Protein AF-A0AAV7AQH7-F1 (afdb_monomer)

Mean predicted aligned error: 13.72 Å

Foldseek 3Di:
DVVLVCCLVVPVQVLLLPACQDDPDPVDPSSRDPNRHDPPDPVVVVVVVSVVVVVVVVVVVCVVVVVVPPPPPPPPPVLDDDDPDDDPVPPDVVVVQVVCCVVPVPDDDDDDDDDDPCVVVVVVVVVVVVVVVVVVVVVVVCVVPNDDFDQPDPVVVPDVDPPPPGDGPD

Solvent-accessible surface area (backbone atoms only — not comparable to full-atom values): 10789 Å² total; per-residue (Å²): 110,70,67,60,52,51,51,40,60,72,48,51,33,54,54,11,55,70,27,74,71,52,74,93,56,88,84,50,69,56,37,62,32,73,78,7,41,57,92,88,43,73,64,57,57,51,52,55,52,50,52,53,50,51,50,53,51,49,52,50,52,48,52,52,50,57,66,63,51,69,78,71,78,68,80,60,80,71,91,67,83,90,84,76,90,73,63,85,87,66,77,57,53,65,60,56,50,48,52,46,39,72,76,34,76,89,54,84,80,87,80,75,82,87,89,73,94,49,66,68,58,54,51,52,51,50,52,50,53,52,52,50,52,52,50,52,52,52,52,57,47,27,75,75,76,41,95,72,85,77,78,86,53,76,61,61,79,78,44,92,64,83,84,71,78,73,76,80,82,126

Sequence (170 aa):
MLLVCVLSVSIILPVNFSGDLLGDSPAQFGRTTIVNVPTQDRFLWLHSVFALLYFLLTVLCMRHHTASLHYREDDKVVRTLMVTHIPREISDPSLITKHFHEAYPSCTVTDVQFSYDVRRLMKLDTERRQAMKGRLYFAGRSQKEGRIMIKTHPCARICPCDCCGFQKVR

Nearest PDB structures (foldseek):
  8xw4-assembly1_A  TM=7.170E-01  e=1.845E-09  Homo sapiens
  8wua-assembly1_A  TM=7.204E-01  e=1.414E-09  Homo sapiens
  8ehw-assembly1_A  TM=7.520E-01  e=6.983E-09  Homo sapiens

Organism: Engystomops pustulosus (NCBI:txid76066)

Radius of gyration: 33.78 Å; Cα contacts (8 Å, |Δi|>4): 75; chains: 1; bounding box: 63×64×84 Å

InterPro domains:
  IPR027815 CSC1/OSCA1-like, cytosolic domain [PF14703] (79-169)
  IPR032880 CSC1/OSCA1-like, N-terminal transmembrane domain [PF13967] (2-61)
  IPR045122 Calcium permeable stress-gated cation channel 1-like [PTHR13018] (2-146)

Secondary structure (DSSP, 8-state):
-HHHHHHIIIIIHHHHHT--SS-S-TT-GGGGSGGGS-TTSTHHHHHHHHHHHHHHHHHHHHHHHHHHS-----S------------TT---HHHHHHHHHHH-TT------------HHHHHHHHHHHHHHHHHHHHHHHHHHHSS-----SGGGGT---TTS------

pLDDT: mean 83.74, std 13.37, range [34.81, 97.75]

Structure (mmCIF, N/CA/C/O backbone):
data_AF-A0AAV7AQH7-F1
#
_entry.id   AF-A0AAV7AQH7-F1
#
loop_
_atom_site.group_PDB
_atom_site.id
_atom_site.type_symbol
_atom_site.label_atom_id
_atom_site.label_alt_id
_atom_site.label_comp_id
_atom_site.label_asym_id
_atom_site.label_entity_id
_atom_site.label_seq_id
_atom_site.pdbx_PDB_ins_code
_atom_site.Cartn_x
_atom_site.Cartn_y
_atom_site.Cartn_z
_atom_site.occupancy
_atom_site.B_iso_or_equiv
_atom_site.auth_seq_id
_atom_site.auth_comp_id
_atom_site.auth_asym_id
_atom_site.auth_atom_id
_atom_site.pdbx_PDB_model_num
ATOM 1 N N . MET A 1 1 ? 16.154 -4.336 -8.772 1.00 76.12 1 MET A N 1
ATOM 2 C CA . MET A 1 1 ? 16.225 -2.859 -8.861 1.00 76.12 1 MET A CA 1
ATOM 3 C C . MET A 1 1 ? 17.658 -2.350 -8.925 1.00 76.12 1 MET A C 1
ATOM 5 O O . MET A 1 1 ? 18.007 -1.779 -9.944 1.00 76.12 1 MET A O 1
ATOM 9 N N . LEU A 1 2 ? 18.517 -2.624 -7.937 1.00 87.50 2 LEU A N 1
ATOM 10 C CA . LEU A 1 2 ? 19.901 -2.115 -7.921 1.00 87.50 2 LEU A CA 1
ATOM 11 C C . LEU A 1 2 ? 20.726 -2.489 -9.174 1.00 87.50 2 LEU A C 1
ATOM 13 O O . LEU A 1 2 ? 21.387 -1.632 -9.744 1.00 87.50 2 LEU A O 1
ATOM 17 N N . LEU A 1 3 ? 20.593 -3.726 -9.669 1.00 86.62 3 LEU A N 1
ATOM 18 C CA . LEU A 1 3 ? 21.216 -4.186 -10.922 1.00 86.62 3 LEU A CA 1
ATOM 19 C C . LEU A 1 3 ? 20.828 -3.350 -12.157 1.00 86.62 3 LEU A C 1
ATOM 21 O O . LEU A 1 3 ? 21.693 -3.006 -12.952 1.00 86.62 3 LEU A O 1
ATOM 25 N N . VAL A 1 4 ? 19.547 -2.988 -12.305 1.00 90.06 4 VAL A N 1
ATOM 26 C CA . VAL A 1 4 ? 19.066 -2.171 -13.438 1.00 90.06 4 VAL A CA 1
ATOM 27 C C . VAL A 1 4 ? 19.644 -0.761 -13.360 1.00 90.06 4 VAL A C 1
ATOM 29 O O . VAL A 1 4 ? 20.064 -0.212 -14.376 1.00 90.06 4 VAL A O 1
ATOM 32 N N . CYS A 1 5 ? 19.714 -0.187 -12.155 1.00 91.31 5 CYS A N 1
ATOM 33 C CA . CYS A 1 5 ? 20.281 1.144 -11.946 1.00 91.31 5 CYS A CA 1
ATOM 34 C C . CYS A 1 5 ? 21.774 1.179 -12.286 1.00 91.31 5 CYS A C 1
ATOM 36 O O . CYS A 1 5 ? 22.206 2.071 -13.010 1.00 91.31 5 CYS A O 1
ATOM 38 N N . VAL A 1 6 ? 22.544 0.191 -11.817 1.00 93.81 6 VAL A N 1
ATOM 39 C CA . VAL A 1 6 ? 23.981 0.095 -12.109 1.00 93.81 6 VAL A CA 1
ATOM 40 C C . VAL A 1 6 ? 24.216 -0.051 -13.612 1.00 93.81 6 VAL A C 1
ATOM 42 O O . VAL A 1 6 ? 24.960 0.736 -14.183 1.00 93.81 6 VAL A O 1
ATOM 45 N N . LEU A 1 7 ? 23.523 -0.974 -14.287 1.00 91.56 7 LEU A N 1
ATOM 46 C CA . LEU A 1 7 ? 23.659 -1.154 -15.738 1.00 91.56 7 LEU A CA 1
ATOM 47 C C . LEU A 1 7 ? 23.259 0.102 -16.531 1.00 91.56 7 LEU A C 1
ATOM 49 O O . LEU A 1 7 ? 23.915 0.458 -17.510 1.00 91.56 7 LEU A O 1
ATOM 53 N N . SER A 1 8 ? 22.224 0.815 -16.086 1.00 92.31 8 SER A N 1
ATOM 54 C CA . SER A 1 8 ? 21.773 2.042 -16.749 1.00 92.31 8 SER A CA 1
ATOM 55 C C . SER A 1 8 ? 22.772 3.190 -16.585 1.00 92.31 8 SER A C 1
ATOM 57 O O . SER A 1 8 ? 23.063 3.887 -17.551 1.00 92.31 8 SER A O 1
ATOM 59 N N . VAL A 1 9 ? 23.343 3.371 -15.393 1.00 93.69 9 VAL A N 1
ATOM 60 C CA . VAL A 1 9 ? 24.327 4.437 -15.140 1.00 93.69 9 VAL A CA 1
ATOM 61 C C . VAL A 1 9 ? 25.693 4.103 -15.743 1.00 93.69 9 VAL A C 1
ATOM 63 O O . VAL A 1 9 ? 26.364 4.996 -16.246 1.00 93.69 9 VAL A O 1
ATOM 66 N N . SER A 1 10 ? 26.113 2.838 -15.723 1.00 92.81 10 SER A N 1
ATOM 67 C CA . SER A 1 10 ? 27.444 2.437 -16.192 1.00 92.81 10 SER A CA 1
ATOM 68 C C . SER A 1 10 ? 27.539 2.221 -17.701 1.00 92.81 10 SER A C 1
ATOM 70 O O . SER A 1 10 ? 28.639 2.306 -18.235 1.00 92.81 10 SER A O 1
ATOM 72 N N . ILE A 1 11 ? 26.431 1.914 -18.389 1.00 91.38 11 ILE A N 1
ATOM 73 C CA . ILE A 1 11 ? 26.451 1.558 -19.820 1.00 91.38 11 ILE A CA 1
ATOM 74 C C . ILE A 1 11 ? 25.554 2.491 -20.632 1.00 91.38 11 ILE A C 1
ATOM 76 O O . ILE A 1 11 ? 26.032 3.155 -21.547 1.00 91.38 11 ILE A O 1
ATOM 80 N N . ILE A 1 12 ? 24.267 2.583 -20.287 1.00 92.19 12 ILE A N 1
ATOM 81 C CA . ILE A 1 12 ? 23.290 3.356 -21.071 1.00 92.19 12 ILE A CA 1
ATOM 82 C C . ILE A 1 12 ? 23.598 4.855 -21.031 1.00 92.19 12 ILE A C 1
ATOM 84 O O . ILE A 1 12 ? 23.540 5.523 -22.059 1.00 92.19 12 ILE A O 1
ATOM 88 N N . LEU A 1 13 ? 23.959 5.386 -19.864 1.00 91.88 13 LEU A N 1
ATOM 89 C CA . LEU A 1 13 ? 24.236 6.809 -19.703 1.00 91.88 13 LEU A CA 1
ATOM 90 C C . LEU A 1 13 ? 25.491 7.269 -20.481 1.00 91.88 13 LEU A C 1
ATOM 92 O O . LEU A 1 13 ? 25.368 8.246 -21.219 1.00 91.88 13 LEU A O 1
ATOM 96 N N . PRO A 1 14 ? 26.658 6.592 -20.412 1.00 90.75 14 PRO A N 1
ATOM 97 C CA . PRO A 1 14 ? 27.803 6.920 -21.265 1.00 90.75 14 PRO A CA 1
ATOM 98 C C . PRO A 1 14 ? 27.500 6.819 -22.761 1.00 90.75 14 PRO A C 1
ATOM 100 O O . PRO A 1 14 ? 27.935 7.674 -23.525 1.00 90.75 14 PRO A O 1
ATOM 103 N N . VAL A 1 15 ? 26.725 5.812 -23.178 1.00 90.56 15 VAL A N 1
ATOM 104 C CA . VAL A 1 15 ? 26.317 5.648 -24.583 1.00 90.56 15 VAL A CA 1
ATOM 105 C C . VAL A 1 15 ? 25.435 6.809 -25.040 1.00 90.56 15 VAL A C 1
ATOM 107 O O . VAL A 1 15 ? 25.666 7.356 -26.113 1.00 90.56 15 VAL A O 1
ATOM 110 N N . ASN A 1 16 ? 24.495 7.254 -24.204 1.00 90.56 16 ASN A N 1
ATOM 111 C CA . ASN A 1 16 ? 23.679 8.431 -24.503 1.00 90.56 16 ASN A CA 1
ATOM 112 C C . ASN A 1 16 ? 24.539 9.698 -24.625 1.00 90.56 16 ASN A C 1
ATOM 114 O O . ASN A 1 16 ? 24.349 10.477 -25.554 1.00 90.56 16 ASN A O 1
ATOM 118 N N . PHE A 1 17 ? 25.529 9.885 -23.745 1.00 88.56 17 PHE A N 1
ATOM 119 C CA . PHE A 1 17 ? 26.450 11.026 -23.822 1.00 88.56 17 PHE A CA 1
ATOM 120 C C . PHE A 1 17 ? 27.407 10.980 -25.018 1.00 88.56 17 PHE A C 1
ATOM 122 O O . PHE A 1 17 ? 27.866 12.036 -25.441 1.00 88.56 17 PHE A O 1
ATOM 129 N N . SER A 1 18 ? 27.701 9.794 -25.557 1.00 86.12 18 SER A N 1
ATOM 130 C CA . SER A 1 18 ? 28.542 9.634 -26.750 1.00 86.12 18 SER A CA 1
ATOM 131 C C . SER A 1 18 ? 27.882 10.158 -28.027 1.00 86.12 18 SER A C 1
ATOM 133 O O . SER A 1 18 ? 28.574 10.328 -29.027 1.00 86.12 18 SER A O 1
ATOM 135 N N . GLY A 1 19 ? 26.564 10.355 -28.022 1.00 84.56 19 GLY A N 1
ATOM 136 C CA . GLY A 1 19 ? 25.842 10.907 -29.157 1.00 84.56 19 GLY A CA 1
ATOM 137 C C . GLY A 1 19 ? 26.109 12.402 -29.367 1.00 84.56 19 GLY A C 1
ATOM 138 O O . GLY A 1 19 ? 26.382 13.136 -28.413 1.00 84.56 19 GLY A O 1
ATOM 139 N N . ASP A 1 20 ? 26.009 12.852 -30.613 1.00 85.25 20 ASP A N 1
ATOM 140 C CA . ASP A 1 20 ? 26.339 14.211 -31.061 1.00 85.25 20 ASP A CA 1
ATOM 141 C C . ASP A 1 20 ? 25.136 14.972 -31.654 1.00 85.25 20 ASP A C 1
ATOM 143 O O . ASP A 1 20 ? 25.291 16.082 -32.165 1.00 85.25 20 ASP A O 1
ATOM 147 N N . LEU A 1 21 ? 23.922 14.409 -31.572 1.00 82.88 21 LEU A N 1
ATOM 148 C CA . LEU A 1 21 ? 22.719 15.025 -32.146 1.00 82.88 21 LEU A CA 1
ATOM 149 C C . LEU A 1 21 ? 22.263 16.287 -31.401 1.00 82.88 2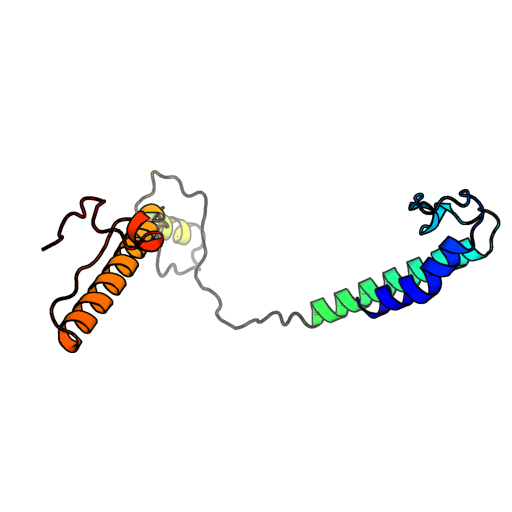1 LEU A C 1
ATOM 151 O O . LEU A 1 21 ? 21.622 17.160 -31.991 1.00 82.88 21 LEU A O 1
ATOM 155 N N . LEU A 1 22 ? 22.543 16.379 -30.100 1.00 79.94 22 LEU A N 1
ATOM 156 C CA . LEU A 1 22 ? 22.249 17.550 -29.276 1.00 79.94 22 LEU A CA 1
ATOM 157 C C . LEU A 1 22 ? 23.546 18.327 -29.021 1.00 79.94 22 LEU A C 1
ATOM 159 O O . LEU A 1 22 ? 24.579 17.744 -28.706 1.00 79.94 22 LEU A O 1
ATOM 163 N N . GLY A 1 23 ? 23.489 19.657 -29.130 1.00 74.38 23 GLY A N 1
ATOM 164 C CA . GLY A 1 23 ? 24.661 20.517 -28.942 1.00 74.38 23 GLY A CA 1
ATOM 165 C C . GLY A 1 23 ? 25.269 20.446 -27.532 1.00 74.38 23 GLY A C 1
ATOM 166 O O . GLY A 1 23 ? 24.648 19.979 -26.578 1.00 74.38 23 GLY A O 1
ATOM 167 N N . ASP A 1 24 ? 26.474 20.999 -27.368 1.00 74.75 24 ASP A N 1
ATOM 168 C CA . ASP A 1 24 ? 27.310 20.822 -26.167 1.00 74.75 24 ASP A CA 1
ATOM 169 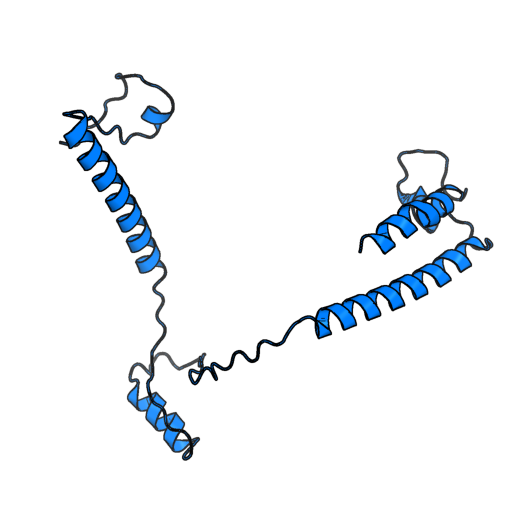C C . ASP A 1 24 ? 26.848 21.532 -24.880 1.00 74.75 24 ASP A C 1
ATOM 171 O O . ASP A 1 24 ? 27.555 21.557 -23.871 1.00 74.75 24 ASP A O 1
ATOM 175 N N . SER A 1 25 ? 25.625 22.054 -24.859 1.00 79.12 25 SER A N 1
ATOM 176 C CA . SER A 1 25 ? 25.049 22.691 -23.679 1.00 79.12 25 SER A CA 1
ATOM 177 C C . SER A 1 25 ? 24.822 21.675 -22.542 1.00 79.12 25 SER A C 1
ATOM 179 O O . SER A 1 25 ? 24.081 20.704 -22.726 1.00 79.12 25 SER A O 1
ATOM 181 N N . PRO A 1 26 ? 25.381 21.891 -21.335 1.00 72.06 26 PRO A N 1
ATOM 182 C CA . PRO A 1 26 ? 25.146 21.024 -20.176 1.00 72.06 26 PRO A CA 1
ATOM 183 C C . PRO A 1 26 ? 23.725 21.153 -19.599 1.00 72.06 26 PRO A C 1
ATOM 185 O O . PRO A 1 26 ? 23.318 20.333 -18.782 1.00 72.06 26 PRO A O 1
ATOM 188 N N . ALA A 1 27 ? 22.948 22.155 -20.026 1.00 75.75 27 ALA A N 1
ATOM 189 C CA . ALA A 1 27 ? 21.562 22.341 -19.594 1.00 75.75 27 ALA A CA 1
ATOM 190 C C . ALA A 1 27 ? 20.567 21.422 -20.335 1.00 75.75 27 ALA A C 1
ATOM 192 O O . ALA A 1 27 ? 19.402 21.329 -19.949 1.00 75.75 27 ALA A O 1
ATOM 193 N N . GLN A 1 28 ? 20.999 20.742 -21.404 1.00 81.62 28 GLN A N 1
ATOM 194 C CA . GLN A 1 28 ? 20.127 19.893 -22.213 1.00 81.62 28 GLN A CA 1
ATOM 195 C C . GLN A 1 28 ? 20.076 18.467 -21.660 1.00 81.62 28 GLN A C 1
ATOM 197 O O . GLN A 1 28 ? 20.875 17.604 -22.021 1.00 81.62 28 GLN A O 1
ATOM 202 N N . PHE A 1 29 ? 19.075 18.195 -20.820 1.00 83.94 29 PHE A N 1
ATOM 203 C CA . PHE A 1 29 ? 18.851 16.863 -20.243 1.00 83.94 29 PHE A CA 1
ATOM 204 C C . PHE A 1 29 ? 18.673 15.759 -21.300 1.00 83.94 29 PHE A C 1
ATOM 206 O O . PHE A 1 29 ? 19.029 14.608 -21.051 1.00 83.94 29 PHE A O 1
ATOM 213 N N . GLY A 1 30 ? 18.196 16.105 -22.504 1.00 85.56 30 GLY A N 1
ATOM 214 C CA . GLY A 1 30 ? 18.046 15.170 -23.625 1.00 85.56 30 GLY A CA 1
ATOM 215 C C . GLY A 1 30 ? 19.325 14.398 -23.970 1.00 85.56 30 GLY A C 1
ATOM 216 O O . GLY A 1 30 ? 19.227 13.251 -24.405 1.00 85.56 30 GLY A O 1
ATOM 217 N N . ARG A 1 31 ? 20.507 14.962 -23.669 1.00 86.94 31 ARG A N 1
ATOM 218 C CA . ARG A 1 31 ? 21.823 14.320 -23.851 1.00 86.94 31 ARG A CA 1
ATOM 219 C C . ARG A 1 31 ? 21.987 13.022 -23.057 1.00 86.94 31 ARG A C 1
ATOM 221 O O . ARG A 1 31 ? 22.773 12.162 -23.424 1.00 86.94 31 ARG A O 1
ATOM 228 N N . THR A 1 32 ? 21.220 12.861 -21.980 1.00 89.75 32 THR A N 1
ATOM 229 C CA . THR A 1 32 ? 21.235 11.661 -21.129 1.00 89.75 32 THR A CA 1
ATOM 230 C C . THR A 1 32 ? 20.304 10.554 -21.622 1.00 89.75 32 THR A C 1
ATOM 232 O O . THR A 1 32 ? 20.177 9.525 -20.959 1.00 89.75 32 THR A O 1
ATOM 235 N N . THR A 1 33 ? 19.645 10.745 -22.768 1.00 90.44 33 THR A N 1
ATOM 236 C CA . THR A 1 33 ? 18.627 9.837 -23.313 1.00 90.44 33 THR A CA 1
ATOM 237 C C . THR A 1 33 ? 18.966 9.403 -24.739 1.00 90.44 33 THR A C 1
ATOM 239 O O . THR A 1 33 ? 19.834 9.986 -25.383 1.00 90.44 33 THR A O 1
ATOM 242 N N . ILE A 1 34 ? 18.224 8.419 -25.257 1.00 89.31 34 ILE A N 1
ATOM 243 C CA . ILE A 1 34 ? 18.388 7.883 -26.620 1.00 89.31 34 ILE A CA 1
ATOM 244 C C . ILE A 1 34 ? 18.272 8.950 -27.724 1.00 89.31 34 ILE A C 1
ATOM 246 O O . ILE A 1 34 ? 18.783 8.756 -28.818 1.00 89.31 34 ILE A O 1
ATOM 250 N N . VAL A 1 35 ? 17.641 10.097 -27.439 1.00 88.94 35 VAL A N 1
ATOM 251 C CA . VAL A 1 35 ? 17.474 11.214 -28.387 1.00 88.94 35 VAL A CA 1
ATOM 252 C C . VAL A 1 35 ? 18.815 11.794 -28.846 1.00 88.94 35 VAL A C 1
ATOM 254 O O . VAL A 1 35 ? 18.885 12.370 -29.925 1.00 88.94 35 VAL A O 1
ATOM 257 N N . ASN A 1 36 ? 19.879 11.638 -28.055 1.00 88.69 36 ASN A N 1
ATOM 258 C CA . ASN A 1 36 ? 21.200 12.136 -28.424 1.00 88.69 36 ASN A CA 1
ATOM 259 C C . ASN A 1 36 ? 21.943 11.230 -29.421 1.00 88.69 36 ASN A C 1
ATOM 261 O O . ASN A 1 36 ? 22.938 11.653 -29.999 1.00 88.69 36 ASN A O 1
ATOM 265 N N . VAL A 1 37 ? 21.487 9.987 -29.615 1.00 87.12 37 VAL A N 1
ATOM 266 C CA . VAL A 1 37 ? 22.192 8.963 -30.397 1.00 87.12 37 VAL A CA 1
ATOM 267 C C . VAL A 1 37 ? 21.723 8.975 -31.865 1.00 87.12 37 VAL A C 1
ATOM 269 O O . VAL A 1 37 ? 20.515 8.883 -32.106 1.00 87.12 37 VAL A O 1
ATOM 272 N N . PRO A 1 38 ? 22.635 9.034 -32.859 1.00 85.56 38 PRO A N 1
ATOM 273 C CA . PRO A 1 38 ? 22.287 8.999 -34.283 1.00 85.56 38 PRO A CA 1
ATOM 274 C C . PRO A 1 38 ? 21.488 7.756 -34.683 1.00 85.56 38 PRO A C 1
ATOM 276 O O . PRO A 1 38 ? 21.827 6.638 -34.310 1.00 85.56 38 PRO A O 1
ATOM 279 N N . THR A 1 39 ? 20.464 7.917 -35.526 1.00 80.31 39 THR A N 1
ATOM 280 C CA . THR A 1 39 ? 19.560 6.821 -35.938 1.00 80.31 39 THR A CA 1
ATOM 281 C C . THR A 1 39 ? 20.229 5.715 -36.760 1.00 80.31 39 THR A C 1
ATOM 283 O O . THR A 1 39 ? 19.683 4.618 -36.854 1.00 80.31 39 THR A O 1
ATOM 286 N N . GLN A 1 40 ? 21.399 5.981 -37.345 1.00 79.06 40 GLN A N 1
ATOM 287 C CA . GLN A 1 40 ? 22.194 4.998 -38.091 1.00 79.06 40 GLN A CA 1
ATOM 288 C C . GLN A 1 40 ? 23.232 4.269 -37.224 1.00 79.06 40 GLN A C 1
ATOM 290 O O . GLN A 1 40 ? 23.954 3.408 -37.726 1.00 79.06 40 GLN A O 1
ATOM 295 N N . ASP A 1 41 ? 23.317 4.593 -35.933 1.00 81.69 41 ASP A N 1
ATOM 296 C CA . ASP A 1 41 ? 24.335 4.039 -35.050 1.00 81.69 41 ASP A CA 1
ATOM 297 C C . ASP A 1 41 ? 23.952 2.649 -34.510 1.00 81.69 41 ASP A C 1
ATOM 299 O O . ASP A 1 41 ? 22.798 2.352 -34.175 1.00 81.69 41 ASP A O 1
ATOM 303 N N . ARG A 1 42 ? 24.960 1.785 -34.346 1.00 83.12 42 ARG A N 1
ATOM 304 C CA . ARG A 1 42 ? 24.825 0.465 -33.717 1.00 83.12 42 ARG A CA 1
ATOM 305 C C . ARG A 1 42 ? 24.434 0.572 -32.240 1.00 83.12 42 ARG A C 1
ATOM 307 O O . ARG A 1 42 ? 23.945 -0.406 -31.672 1.00 83.12 42 ARG A O 1
ATOM 314 N N . PHE A 1 43 ? 24.586 1.743 -31.622 1.00 85.50 43 PHE A N 1
ATOM 315 C CA . PHE A 1 43 ? 24.106 2.000 -30.264 1.00 85.50 43 PHE A CA 1
ATOM 316 C C . PHE A 1 43 ? 22.579 1.881 -30.112 1.00 85.50 43 PHE A C 1
ATOM 318 O O . PHE A 1 43 ? 22.128 1.467 -29.045 1.00 85.50 43 PHE A O 1
ATOM 325 N N . LEU A 1 44 ? 21.764 2.103 -31.155 1.00 86.50 44 LEU A N 1
ATOM 326 C CA . LEU A 1 44 ? 20.314 1.845 -31.050 1.00 86.50 44 LEU A CA 1
ATOM 327 C C . LEU A 1 44 ? 20.013 0.363 -30.787 1.00 86.50 44 LEU A C 1
ATOM 329 O O . LEU A 1 44 ? 19.154 0.042 -29.965 1.00 86.50 44 LEU A O 1
ATOM 333 N N . TRP A 1 45 ? 20.766 -0.544 -31.416 1.00 90.12 45 TRP A N 1
ATOM 334 C CA . TRP A 1 45 ? 20.637 -1.983 -31.170 1.00 90.12 45 TRP A CA 1
ATOM 335 C C . TRP A 1 45 ? 20.991 -2.356 -29.731 1.00 90.12 45 TRP A C 1
ATOM 337 O O . TRP A 1 45 ? 20.341 -3.224 -29.146 1.00 90.12 45 TRP A O 1
ATOM 347 N N . LEU A 1 46 ? 21.968 -1.669 -29.130 1.00 90.62 46 LEU A N 1
ATOM 348 C CA . LEU A 1 46 ? 22.287 -1.830 -27.713 1.00 90.62 46 LEU A CA 1
ATOM 349 C C . LEU A 1 46 ? 21.063 -1.507 -26.841 1.00 90.62 46 LEU A C 1
ATOM 351 O O . LEU A 1 46 ? 20.706 -2.311 -25.981 1.00 90.62 46 LEU A O 1
ATOM 355 N N . HIS A 1 47 ? 20.374 -0.388 -27.092 1.00 90.62 47 HIS A N 1
ATOM 356 C CA . HIS A 1 47 ? 19.156 -0.034 -26.354 1.00 90.62 47 HIS A CA 1
ATOM 357 C C . HIS A 1 47 ? 18.051 -1.082 -26.506 1.00 90.62 47 HIS A C 1
ATOM 359 O O . HIS A 1 47 ? 17.409 -1.422 -25.512 1.00 90.62 47 HIS A O 1
ATOM 365 N N . SER A 1 48 ? 17.848 -1.636 -27.705 1.00 92.19 48 SER A N 1
ATOM 366 C CA . SER A 1 48 ? 16.862 -2.702 -27.929 1.00 92.19 48 SER A CA 1
ATOM 367 C C . SER A 1 48 ? 17.187 -3.974 -27.138 1.00 92.19 48 SER A C 1
ATOM 369 O O . SER A 1 48 ? 16.297 -4.556 -26.514 1.00 92.19 48 SER A O 1
ATOM 371 N N . VAL A 1 49 ? 18.461 -4.381 -27.100 1.00 93.56 49 VAL A N 1
ATOM 372 C CA . VAL A 1 49 ? 18.912 -5.545 -26.317 1.00 93.56 49 VAL A CA 1
ATOM 373 C C . VAL A 1 49 ? 18.728 -5.302 -24.817 1.00 93.56 49 VAL A C 1
ATOM 375 O O . VAL A 1 49 ? 18.190 -6.160 -24.115 1.00 93.56 49 VAL A O 1
ATOM 378 N N . PHE A 1 50 ? 19.115 -4.126 -24.318 1.00 93.06 50 PHE A N 1
ATOM 379 C CA . PHE A 1 50 ? 18.947 -3.772 -22.906 1.00 93.06 50 PHE A CA 1
ATOM 380 C C . PHE A 1 50 ? 17.475 -3.634 -22.504 1.00 93.06 50 PHE A C 1
ATOM 382 O O . PHE A 1 50 ? 17.110 -4.054 -21.408 1.00 93.06 50 PHE A O 1
ATOM 389 N N . ALA A 1 51 ? 16.611 -3.119 -23.382 1.00 92.69 51 ALA A N 1
ATOM 390 C CA . ALA A 1 51 ? 15.172 -3.058 -23.137 1.00 92.69 51 ALA A CA 1
ATOM 391 C C . ALA A 1 51 ? 14.573 -4.462 -22.962 1.00 92.69 51 ALA A C 1
ATOM 393 O O . ALA A 1 51 ? 13.837 -4.699 -22.000 1.00 92.69 51 ALA A O 1
ATOM 394 N N . LEU A 1 52 ? 14.941 -5.415 -23.829 1.00 95.44 52 LEU A N 1
ATOM 395 C CA . LEU A 1 52 ? 14.519 -6.811 -23.696 1.00 95.44 52 LEU A CA 1
ATOM 396 C C . LEU A 1 52 ? 15.065 -7.448 -22.409 1.00 95.44 52 LEU A C 1
ATOM 398 O O . LEU A 1 52 ? 14.319 -8.103 -21.680 1.00 95.44 52 LEU A O 1
ATOM 402 N N . LEU A 1 53 ? 16.341 -7.218 -22.091 1.00 94.12 53 LEU A N 1
ATOM 403 C CA . LEU A 1 53 ? 16.964 -7.712 -20.861 1.00 94.12 53 LEU A CA 1
ATOM 404 C C . LEU A 1 53 ? 16.249 -7.182 -19.609 1.00 94.12 53 LEU A C 1
ATOM 406 O O . LEU A 1 53 ? 15.931 -7.953 -18.703 1.00 94.12 53 LEU A O 1
ATOM 410 N N . TYR A 1 54 ? 15.970 -5.877 -19.553 1.00 94.56 54 TYR A N 1
ATOM 411 C CA . TYR A 1 54 ? 15.268 -5.249 -18.433 1.00 94.56 54 TYR A CA 1
ATOM 412 C C . TYR A 1 54 ? 13.829 -5.732 -18.312 1.00 94.56 54 TYR A C 1
ATOM 414 O O . TYR A 1 54 ? 13.356 -5.943 -17.192 1.00 94.56 54 TYR A O 1
ATOM 422 N N . PHE A 1 55 ? 13.150 -5.963 -19.435 1.00 94.94 55 PHE A N 1
ATOM 423 C CA . PHE A 1 55 ? 11.825 -6.568 -19.439 1.00 94.94 55 PHE A CA 1
ATOM 424 C C . PHE A 1 55 ? 11.855 -7.972 -18.821 1.00 94.94 55 PHE A C 1
ATOM 426 O O . PHE A 1 55 ? 11.121 -8.233 -17.865 1.00 94.94 55 PHE A O 1
ATOM 433 N N . LEU A 1 56 ? 12.756 -8.846 -19.282 1.00 95.06 56 LEU A N 1
ATOM 434 C CA . LEU A 1 56 ? 12.905 -10.202 -18.743 1.00 95.06 56 LEU A CA 1
ATOM 435 C C . LEU A 1 56 ? 13.260 -10.189 -17.252 1.00 95.06 56 LEU A C 1
ATOM 437 O O . LEU A 1 56 ? 12.627 -10.890 -16.463 1.00 95.06 56 LEU A O 1
ATOM 441 N N . LEU A 1 57 ? 14.216 -9.352 -16.843 1.00 92.62 57 LEU A N 1
ATOM 442 C CA . LEU A 1 57 ? 14.597 -9.204 -15.439 1.00 92.62 57 LEU A CA 1
ATOM 443 C C . LEU A 1 57 ? 13.424 -8.716 -14.582 1.00 92.62 57 LEU A C 1
ATOM 445 O O . LEU A 1 57 ? 13.218 -9.226 -13.484 1.00 92.62 57 LEU A O 1
ATOM 449 N N . THR A 1 58 ? 12.630 -7.767 -15.081 1.00 92.12 58 THR A N 1
ATOM 450 C CA . THR A 1 58 ? 11.440 -7.268 -14.379 1.00 92.12 58 THR A CA 1
ATOM 451 C C . THR A 1 58 ? 10.403 -8.372 -14.215 1.00 92.12 58 THR A C 1
ATOM 453 O O . THR A 1 58 ? 9.912 -8.573 -13.106 1.00 92.12 58 THR A O 1
ATOM 456 N N . VAL A 1 59 ? 10.122 -9.143 -15.270 1.00 94.50 59 VAL A N 1
ATOM 457 C CA . VAL A 1 59 ? 9.213 -10.298 -15.197 1.00 94.50 59 VAL A CA 1
ATOM 458 C C . VAL A 1 59 ? 9.722 -11.329 -14.189 1.00 94.50 59 VAL A C 1
ATOM 460 O O . VAL A 1 59 ? 8.945 -11.785 -13.355 1.00 94.50 59 VAL A O 1
ATOM 463 N N . LEU A 1 60 ? 11.013 -11.670 -14.203 1.00 92.88 60 LEU A N 1
ATOM 464 C CA . LEU A 1 60 ? 11.604 -12.617 -13.251 1.00 92.88 60 LEU A CA 1
ATOM 465 C C . LEU A 1 60 ? 11.534 -12.107 -11.808 1.00 92.88 60 LEU A C 1
ATOM 467 O O . LEU A 1 60 ? 11.124 -12.852 -10.920 1.00 92.88 60 LEU A O 1
ATOM 471 N N . CYS A 1 61 ? 11.878 -10.839 -11.569 1.00 91.44 61 CYS A N 1
ATOM 472 C CA . CYS A 1 61 ? 11.765 -10.222 -10.249 1.00 91.44 61 CYS A CA 1
ATOM 473 C C . CYS A 1 61 ? 10.317 -10.208 -9.756 1.00 91.44 61 CYS A C 1
ATOM 475 O O . CYS A 1 61 ? 10.080 -10.555 -8.602 1.00 91.44 61 CYS A O 1
ATOM 477 N N . MET A 1 62 ? 9.360 -9.851 -10.616 1.00 91.31 62 MET A N 1
ATOM 478 C CA . MET A 1 62 ? 7.939 -9.867 -10.270 1.00 91.31 62 MET A CA 1
ATOM 479 C C . MET A 1 62 ? 7.469 -11.289 -9.977 1.00 91.31 62 MET A C 1
ATOM 481 O O . MET A 1 62 ? 6.869 -11.506 -8.937 1.00 91.31 62 MET A O 1
ATOM 485 N N . ARG A 1 63 ? 7.812 -12.284 -10.805 1.00 91.75 63 ARG A N 1
ATOM 486 C CA . ARG A 1 63 ? 7.459 -13.691 -10.545 1.00 91.75 63 ARG A CA 1
ATOM 487 C C . ARG A 1 63 ? 8.052 -14.199 -9.238 1.00 91.75 63 ARG A C 1
ATOM 489 O O . ARG A 1 63 ? 7.335 -14.813 -8.460 1.00 91.75 63 ARG A O 1
ATOM 496 N N . HIS A 1 64 ? 9.329 -13.927 -8.980 1.00 89.56 64 HIS A N 1
ATOM 497 C CA . HIS A 1 64 ? 9.981 -14.314 -7.732 1.00 89.56 64 HIS A CA 1
ATOM 498 C C . HIS A 1 64 ? 9.336 -13.620 -6.529 1.00 89.56 64 HIS A C 1
ATOM 500 O O . HIS A 1 64 ? 9.053 -14.260 -5.522 1.00 89.56 64 HIS A O 1
ATOM 506 N N . HIS A 1 65 ? 9.076 -12.314 -6.625 1.00 88.38 65 HIS A N 1
ATOM 507 C CA . HIS A 1 65 ? 8.464 -11.566 -5.535 1.00 88.38 65 HIS A CA 1
ATOM 508 C C . HIS A 1 65 ? 7.019 -12.001 -5.294 1.00 88.38 65 HIS A C 1
ATOM 510 O O . HIS A 1 65 ? 6.652 -12.223 -4.151 1.00 88.38 65 HIS A O 1
ATOM 516 N N . THR A 1 66 ? 6.230 -12.211 -6.346 1.00 87.75 66 THR A N 1
ATOM 517 C CA . THR A 1 66 ? 4.863 -12.733 -6.253 1.00 87.75 66 THR A CA 1
ATOM 518 C C . THR A 1 66 ? 4.827 -14.170 -5.739 1.00 87.75 66 THR A C 1
ATOM 520 O O . THR A 1 66 ? 3.934 -14.497 -4.974 1.00 87.75 66 THR A O 1
ATOM 523 N N . ALA A 1 67 ? 5.800 -15.019 -6.079 1.00 84.50 67 ALA A N 1
ATOM 524 C CA . ALA A 1 67 ? 5.924 -16.352 -5.483 1.00 84.50 67 ALA A CA 1
ATOM 525 C C . ALA A 1 67 ? 6.366 -16.296 -4.008 1.00 84.50 67 ALA A C 1
ATOM 527 O O . ALA A 1 67 ? 5.985 -17.142 -3.206 1.00 84.50 67 ALA A O 1
ATOM 528 N N . SER A 1 68 ? 7.166 -15.289 -3.645 1.00 76.50 68 SER A N 1
ATOM 529 C CA . SER A 1 68 ? 7.607 -15.027 -2.272 1.00 76.50 68 SER A CA 1
ATOM 530 C C . SER A 1 68 ? 6.579 -14.260 -1.442 1.00 76.50 68 SER A C 1
ATOM 532 O O . SER A 1 68 ? 6.738 -14.198 -0.218 1.00 76.50 68 SER A O 1
ATOM 534 N N . LEU A 1 69 ? 5.541 -13.685 -2.058 1.00 80.00 69 LEU A N 1
ATOM 535 C CA . LEU A 1 69 ? 4.315 -13.344 -1.357 1.00 80.00 69 LEU A CA 1
ATOM 536 C C . LEU A 1 69 ? 3.737 -14.684 -0.929 1.00 80.00 69 LEU A C 1
ATOM 538 O O . LEU A 1 69 ? 2.938 -15.286 -1.638 1.00 80.00 69 LEU A O 1
ATOM 542 N N . HIS A 1 70 ? 4.197 -15.170 0.225 1.00 61.41 70 HIS A N 1
ATOM 543 C CA . HIS A 1 70 ? 3.466 -16.160 0.981 1.00 61.41 70 HIS A CA 1
ATOM 544 C C . HIS A 1 70 ? 2.064 -15.585 1.097 1.00 61.41 70 HIS A C 1
ATOM 546 O O . HIS A 1 70 ? 1.822 -14.646 1.862 1.00 61.41 70 HIS A O 1
ATOM 552 N N . TYR A 1 71 ? 1.159 -16.114 0.282 1.00 58.25 71 TYR A N 1
ATOM 553 C CA . TYR A 1 71 ? -0.247 -16.065 0.574 1.00 58.25 71 TYR A CA 1
ATOM 554 C C . TYR A 1 71 ? -0.338 -16.829 1.886 1.00 58.25 71 TYR A C 1
ATOM 556 O O . TYR A 1 71 ? -0.332 -18.055 1.914 1.00 58.25 71 TYR A O 1
ATOM 564 N N . ARG A 1 72 ? -0.225 -16.094 2.997 1.00 54.47 72 ARG A N 1
ATOM 565 C CA . ARG A 1 72 ? -0.536 -16.622 4.310 1.00 54.47 72 ARG A CA 1
ATOM 566 C C . ARG A 1 72 ? -2.032 -16.882 4.242 1.00 54.47 72 ARG A C 1
ATOM 568 O O . ARG A 1 72 ? -2.827 -16.046 4.656 1.00 54.47 72 ARG A O 1
ATOM 575 N N . GLU A 1 73 ? -2.392 -18.061 3.750 1.00 53.03 73 GLU A N 1
ATOM 576 C CA . GLU A 1 73 ? -3.437 -18.880 4.351 1.00 53.03 73 GLU A CA 1
ATOM 577 C C . GLU A 1 73 ? -3.057 -19.133 5.820 1.00 53.03 73 GLU A C 1
ATOM 579 O O . GLU A 1 73 ? -2.983 -20.260 6.279 1.00 53.03 73 GLU A O 1
ATOM 584 N N . ASP A 1 74 ? -2.827 -18.086 6.616 1.00 54.62 74 ASP A N 1
ATOM 585 C CA . ASP A 1 74 ? -3.161 -18.201 8.024 1.00 54.62 74 ASP A CA 1
ATOM 586 C C . ASP A 1 74 ? -4.683 -18.135 8.068 1.00 54.62 74 ASP A C 1
ATOM 588 O O . ASP A 1 74 ? -5.269 -17.070 8.268 1.00 54.62 74 ASP A O 1
ATOM 592 N N . ASP A 1 75 ? -5.318 -19.248 7.702 1.00 54.50 75 ASP A N 1
ATOM 593 C CA . ASP A 1 75 ? -6.123 -20.119 8.566 1.00 54.50 75 ASP A CA 1
ATOM 594 C C . ASP A 1 75 ? -6.800 -19.495 9.796 1.00 54.50 75 ASP A C 1
ATOM 596 O O . ASP A 1 75 ? -7.080 -20.128 10.814 1.00 54.50 75 ASP A O 1
ATOM 600 N N . LYS A 1 76 ? -7.226 -18.249 9.668 1.00 53.44 76 LYS A N 1
ATOM 601 C CA . LYS A 1 76 ? -8.555 -17.877 10.105 1.00 53.44 76 LYS A CA 1
ATOM 602 C C . LYS A 1 76 ? -9.359 -17.766 8.834 1.00 53.44 76 LYS A C 1
ATOM 604 O O . LYS A 1 76 ? -9.364 -16.716 8.202 1.00 53.44 76 LYS A O 1
ATOM 609 N N . VAL A 1 77 ? -10.082 -18.832 8.491 1.00 58.94 77 VAL A N 1
ATOM 610 C CA . VAL A 1 77 ? -11.318 -18.670 7.724 1.00 58.94 77 VAL A CA 1
ATOM 611 C C . VAL A 1 77 ? -12.109 -17.613 8.484 1.00 58.94 77 VAL A C 1
ATOM 613 O O . VAL A 1 77 ? -12.657 -17.885 9.556 1.00 58.94 77 VAL A O 1
ATOM 616 N N . VAL A 1 78 ? -12.060 -16.370 8.010 1.00 68.00 78 VAL A N 1
ATOM 617 C CA . VAL A 1 78 ? -12.801 -15.277 8.616 1.00 68.00 78 VAL A CA 1
ATOM 618 C C . VAL A 1 78 ? -14.249 -15.601 8.292 1.00 68.00 78 VAL A C 1
ATOM 620 O O . VAL A 1 78 ? -14.741 -15.301 7.211 1.00 68.00 78 VAL A O 1
ATOM 623 N N . ARG A 1 79 ? -14.931 -16.278 9.220 1.00 84.88 79 ARG A N 1
ATOM 624 C CA . ARG A 1 79 ? -16.360 -16.627 9.136 1.00 84.88 79 ARG A CA 1
ATOM 625 C C . ARG A 1 79 ? -17.257 -15.389 9.296 1.00 84.88 79 ARG A C 1
ATOM 627 O O . ARG A 1 79 ? -18.400 -15.493 9.719 1.00 84.88 79 ARG A O 1
ATOM 634 N N . THR A 1 80 ? -16.722 -14.211 8.993 1.00 89.38 80 THR A N 1
ATOM 635 C CA . THR A 1 80 ? -17.361 -12.911 9.145 1.00 89.38 80 THR A CA 1
ATOM 636 C C . THR A 1 80 ? -17.307 -12.220 7.797 1.00 89.38 80 THR A C 1
ATOM 638 O O . THR A 1 80 ? -16.232 -11.907 7.288 1.00 89.38 80 THR A O 1
ATOM 641 N N . LEU A 1 81 ? -18.479 -11.989 7.218 1.00 90.50 81 LEU A N 1
ATOM 642 C CA . LEU A 1 81 ? -18.621 -11.292 5.950 1.00 90.50 81 LEU A CA 1
ATOM 643 C C . LEU A 1 81 ? -19.001 -9.840 6.221 1.00 90.50 81 LEU A C 1
ATOM 645 O O . LEU A 1 81 ? -19.926 -9.562 6.982 1.00 90.50 81 LEU A O 1
ATOM 649 N N . MET A 1 82 ? -18.298 -8.911 5.577 1.00 92.00 82 MET A N 1
ATOM 650 C CA . MET A 1 82 ? -18.711 -7.513 5.555 1.00 92.00 82 MET A CA 1
ATOM 651 C C . MET A 1 82 ? -19.706 -7.314 4.413 1.00 92.00 82 MET A C 1
ATOM 653 O O . MET A 1 82 ? -19.338 -7.375 3.241 1.00 92.00 82 MET A O 1
ATOM 657 N N . VAL A 1 83 ? -20.964 -7.055 4.759 1.00 91.56 83 VAL A N 1
ATOM 658 C CA . VAL A 1 83 ? -22.026 -6.739 3.797 1.00 91.56 83 VAL A CA 1
ATOM 659 C C . VAL A 1 83 ? -22.191 -5.224 3.726 1.00 91.56 83 VAL A C 1
ATOM 661 O O . VAL A 1 83 ? -22.252 -4.545 4.750 1.00 91.56 83 VAL A O 1
ATOM 664 N N . THR A 1 84 ? -22.245 -4.679 2.513 1.00 92.88 84 THR A N 1
ATOM 665 C CA . THR A 1 84 ? -22.429 -3.240 2.271 1.00 92.88 84 THR A CA 1
ATOM 666 C C . THR A 1 84 ? -23.751 -2.985 1.551 1.00 92.88 84 THR A C 1
ATOM 668 O O . THR A 1 84 ? -24.360 -3.917 1.035 1.00 92.88 84 THR A O 1
ATOM 671 N N . HIS A 1 85 ? -24.190 -1.723 1.511 1.00 91.62 85 HIS A N 1
ATOM 672 C CA . HIS A 1 85 ? -25.418 -1.300 0.821 1.00 91.62 85 HIS A CA 1
ATOM 673 C C . HIS A 1 85 ? -26.715 -1.923 1.374 1.00 91.62 85 HIS A C 1
ATOM 675 O O . HIS A 1 85 ? -27.663 -2.158 0.630 1.00 91.62 85 HIS A O 1
ATOM 681 N N . ILE A 1 86 ? -26.781 -2.144 2.691 1.00 90.81 86 ILE A N 1
ATOM 682 C CA . ILE A 1 86 ? -28.030 -2.512 3.371 1.00 90.81 86 ILE A CA 1
ATOM 683 C C . ILE A 1 86 ? -28.945 -1.268 3.439 1.00 90.81 86 ILE A C 1
ATOM 685 O O . ILE A 1 86 ? -28.463 -0.196 3.828 1.00 90.81 86 ILE A O 1
ATOM 689 N N . PRO A 1 87 ? -30.235 -1.379 3.064 1.00 91.00 87 PRO A N 1
ATOM 690 C CA . PRO A 1 87 ? -31.216 -0.305 3.222 1.00 91.00 87 PRO A CA 1
ATOM 691 C C . PRO A 1 87 ? -31.257 0.233 4.659 1.00 91.00 87 PRO A C 1
ATOM 693 O O . PRO A 1 87 ? -31.208 -0.537 5.618 1.00 91.00 87 PRO A O 1
ATOM 696 N N . ARG A 1 88 ? -31.343 1.559 4.826 1.00 85.50 88 ARG A N 1
ATOM 697 C CA . ARG A 1 88 ? -31.231 2.221 6.146 1.00 85.50 88 ARG A CA 1
ATOM 698 C C . ARG A 1 88 ? -32.432 1.968 7.051 1.00 85.50 88 ARG A C 1
ATOM 700 O O . ARG A 1 88 ? -32.350 2.182 8.256 1.00 85.50 88 ARG A O 1
ATOM 707 N N . GLU A 1 89 ? -33.537 1.543 6.458 1.00 88.81 89 GLU A N 1
ATOM 708 C CA . GLU A 1 89 ? -34.777 1.174 7.129 1.00 88.81 89 GLU A CA 1
ATOM 709 C C . GLU A 1 89 ? -34.611 -0.136 7.912 1.00 88.81 89 GLU A C 1
ATOM 711 O O . GLU A 1 89 ? -35.345 -0.387 8.866 1.00 88.81 89 GLU A O 1
ATOM 716 N N . ILE A 1 90 ? -33.624 -0.959 7.537 1.00 86.88 90 ILE A N 1
ATOM 717 C CA . ILE A 1 90 ? -33.314 -2.216 8.208 1.00 86.88 90 ILE A CA 1
ATOM 718 C C . ILE A 1 90 ? -32.353 -1.934 9.360 1.00 86.88 90 ILE A C 1
ATOM 720 O O . ILE A 1 90 ? -31.139 -1.841 9.183 1.00 86.88 90 ILE A O 1
ATOM 724 N N . SER A 1 91 ? -32.916 -1.808 10.555 1.00 83.50 91 SER A N 1
ATOM 725 C CA . SER A 1 91 ? -32.168 -1.672 11.809 1.00 83.50 91 SER A CA 1
ATOM 726 C C . SER A 1 91 ? -32.189 -2.940 12.663 1.00 83.50 91 SER A C 1
ATOM 728 O O . SER A 1 91 ? -31.419 -3.045 13.616 1.00 83.50 91 SER A O 1
ATOM 730 N N . ASP A 1 92 ? -33.053 -3.902 12.328 1.00 90.81 92 ASP A N 1
ATOM 731 C CA . ASP A 1 92 ? -33.205 -5.151 13.066 1.00 90.81 92 ASP A CA 1
ATOM 732 C C . ASP A 1 92 ? -32.268 -6.243 12.508 1.00 90.81 92 ASP A C 1
ATOM 734 O O . ASP A 1 92 ? -32.408 -6.635 11.341 1.00 90.81 92 ASP A O 1
ATOM 738 N N . PRO A 1 93 ? -31.333 -6.777 13.322 1.00 91.50 93 PRO A N 1
ATOM 739 C CA . PRO A 1 93 ? -30.475 -7.894 12.932 1.00 91.50 93 PRO A CA 1
ATOM 740 C C . PRO A 1 93 ? -31.261 -9.145 12.514 1.00 91.50 93 PRO A C 1
ATOM 742 O O . PRO A 1 93 ? -30.788 -9.918 11.677 1.00 91.50 93 PRO A O 1
ATOM 745 N N . SER A 1 94 ? -32.467 -9.343 13.061 1.00 91.56 94 SER A N 1
ATOM 746 C CA . SER A 1 94 ? -33.292 -10.524 12.787 1.00 91.56 94 SER A CA 1
ATOM 747 C C . SER A 1 94 ? -33.693 -10.627 11.311 1.00 91.56 94 SER A C 1
ATOM 749 O O . SER A 1 94 ? -33.714 -11.723 10.745 1.00 91.56 94 SER A O 1
ATOM 751 N N . LEU A 1 95 ? -33.931 -9.482 10.659 1.00 92.44 95 LEU A N 1
ATOM 752 C CA . LEU A 1 95 ? -34.325 -9.420 9.255 1.00 92.44 95 LEU A CA 1
ATOM 753 C C . LEU A 1 95 ? -33.176 -9.844 8.334 1.00 92.44 95 LEU A C 1
ATOM 755 O O . LEU A 1 95 ? -33.399 -10.539 7.344 1.00 92.44 95 LEU A O 1
ATOM 759 N N . ILE A 1 96 ? -31.943 -9.479 8.696 1.00 93.00 96 ILE A N 1
ATOM 760 C CA . ILE A 1 96 ? -30.733 -9.894 7.981 1.00 93.00 96 ILE A CA 1
ATOM 761 C C . ILE A 1 96 ? -30.529 -11.401 8.135 1.00 93.00 96 ILE A C 1
ATOM 763 O O . ILE A 1 96 ? -30.362 -12.101 7.138 1.00 93.00 96 ILE A O 1
ATOM 767 N N . THR A 1 97 ? -30.617 -11.921 9.361 1.00 92.88 97 THR A N 1
ATOM 768 C CA . THR A 1 97 ? -30.518 -13.365 9.626 1.00 92.88 97 THR A CA 1
ATOM 769 C C . THR A 1 97 ? -31.559 -14.155 8.837 1.00 92.88 97 THR A C 1
ATOM 771 O O . THR A 1 97 ? -31.220 -15.149 8.194 1.00 92.88 97 THR A O 1
ATOM 774 N N . LYS A 1 98 ? -32.814 -13.690 8.828 1.00 93.12 98 LYS A N 1
ATOM 775 C CA . LYS A 1 98 ? -33.899 -14.315 8.066 1.00 93.12 98 LYS A CA 1
ATOM 776 C C . LYS A 1 98 ? -33.611 -14.311 6.564 1.00 93.12 98 LYS A C 1
ATOM 778 O O . LYS A 1 98 ? -33.736 -15.356 5.937 1.00 93.12 98 LYS A O 1
ATOM 783 N N . HIS A 1 99 ? -33.170 -13.183 6.007 1.00 92.94 99 HIS A N 1
ATOM 784 C CA . HIS A 1 99 ? -32.813 -13.084 4.590 1.00 92.94 99 HIS A CA 1
ATOM 785 C C . HIS A 1 99 ? -31.733 -14.101 4.192 1.00 92.94 99 HIS A C 1
ATOM 787 O O . HIS A 1 99 ? -31.880 -14.802 3.192 1.00 92.94 99 HIS A O 1
ATOM 793 N N . PHE A 1 100 ? -30.670 -14.227 4.994 1.00 94.19 100 PHE A N 1
ATOM 794 C CA . PHE A 1 100 ? -29.614 -15.209 4.736 1.00 94.19 100 PHE A CA 1
ATOM 795 C C . PHE A 1 100 ? -30.108 -16.650 4.873 1.00 94.19 100 PHE A C 1
ATOM 797 O O . PHE A 1 100 ? -29.713 -17.489 4.072 1.00 94.19 100 PHE A O 1
ATOM 804 N N . HIS A 1 101 ? -30.989 -16.936 5.831 1.00 92.88 101 HIS A N 1
ATOM 805 C CA . HIS A 1 101 ? -31.554 -18.273 6.000 1.00 92.88 101 HIS A CA 1
ATOM 806 C C . HIS A 1 101 ? -32.517 -18.653 4.859 1.00 92.88 101 HIS A C 1
ATOM 808 O O . HIS A 1 101 ? -32.567 -19.815 4.454 1.00 92.88 101 HIS A O 1
ATOM 814 N N . GLU A 1 102 ? -33.286 -17.697 4.332 1.00 94.81 102 GLU A N 1
ATOM 815 C CA . GLU A 1 102 ? -34.174 -17.910 3.180 1.00 94.81 102 GLU A CA 1
ATOM 816 C C . GLU A 1 102 ? -33.382 -18.093 1.879 1.00 94.81 102 GLU A C 1
ATOM 818 O O . GLU A 1 102 ? -33.690 -18.986 1.092 1.00 94.81 102 GLU A O 1
ATOM 823 N N . ALA A 1 103 ? -32.345 -17.279 1.661 1.00 94.94 103 ALA A N 1
ATOM 824 C CA . ALA A 1 103 ? -31.528 -17.334 0.449 1.00 94.94 103 ALA A CA 1
ATOM 825 C C . ALA A 1 103 ? -30.500 -18.482 0.455 1.00 94.94 103 ALA A C 1
ATOM 827 O O . ALA A 1 103 ? -30.195 -19.038 -0.599 1.00 94.94 103 ALA A O 1
ATOM 828 N N . TYR A 1 104 ? -29.972 -18.848 1.629 1.00 94.38 104 TYR A N 1
ATOM 829 C CA . TYR A 1 104 ? -28.907 -19.842 1.797 1.00 94.38 104 TYR A CA 1
ATOM 830 C C . TYR A 1 104 ? -29.221 -20.809 2.954 1.00 94.38 104 TYR A C 1
ATOM 832 O O . TYR A 1 104 ? -28.629 -20.702 4.030 1.00 94.38 104 TYR A O 1
ATOM 840 N N . PRO A 1 105 ? -30.093 -21.813 2.742 1.00 91.25 105 PRO A N 1
ATOM 841 C CA . PRO A 1 105 ? -30.548 -22.722 3.803 1.00 91.25 105 PRO A CA 1
ATOM 842 C C . PRO A 1 105 ? -29.437 -23.541 4.481 1.00 91.25 105 PRO A C 1
ATOM 844 O O . PRO A 1 105 ? -29.612 -24.023 5.594 1.00 91.25 105 PRO A O 1
ATOM 847 N N . SER A 1 106 ? -28.291 -23.719 3.816 1.00 90.62 106 SER A N 1
ATOM 848 C CA . SER A 1 106 ? -27.122 -24.427 4.352 1.00 90.62 106 SER A CA 1
ATOM 849 C C . SER A 1 106 ? -26.169 -23.533 5.160 1.00 90.62 106 SER A C 1
ATOM 851 O O . SER A 1 106 ? -25.127 -24.011 5.609 1.00 90.62 106 SER A O 1
ATOM 853 N N . CYS A 1 107 ? -26.464 -22.237 5.305 1.00 88.06 107 CYS A N 1
ATOM 854 C CA . CYS A 1 107 ? -25.623 -21.269 6.004 1.00 88.06 107 CYS A CA 1
ATOM 855 C C . CYS A 1 107 ? -26.179 -20.956 7.401 1.00 88.06 107 CYS A C 1
ATOM 857 O O . CYS A 1 107 ? -27.310 -20.497 7.539 1.00 88.06 107 CYS A O 1
ATOM 859 N N . THR A 1 108 ? -25.362 -21.141 8.441 1.00 90.38 108 THR A N 1
ATOM 860 C CA . THR A 1 108 ? -25.711 -20.742 9.811 1.00 90.38 108 THR A CA 1
ATOM 861 C C . THR A 1 108 ? -25.152 -19.354 10.110 1.00 90.38 108 THR A C 1
ATOM 863 O O . THR A 1 108 ? -23.941 -19.187 10.264 1.00 90.38 108 THR A O 1
ATOM 866 N N . VAL A 1 109 ? -26.029 -18.358 10.235 1.00 92.88 109 VAL A N 1
ATOM 867 C CA . VAL A 1 109 ? -25.652 -17.011 10.689 1.00 92.88 109 VAL A CA 1
ATOM 868 C C . VAL A 1 109 ? -25.503 -17.023 12.210 1.00 92.88 109 VAL A C 1
ATOM 870 O O . VAL A 1 109 ? -26.472 -17.262 12.926 1.00 92.88 109 VAL A O 1
ATOM 873 N N . THR A 1 110 ? -24.289 -16.784 12.713 1.00 92.06 110 THR A N 1
ATOM 874 C CA . THR A 1 110 ? -24.002 -16.802 14.159 1.00 92.06 110 THR A CA 1
ATOM 875 C C . THR A 1 110 ? -24.270 -15.469 14.845 1.00 92.06 110 THR A C 1
ATOM 877 O O . THR A 1 110 ? -24.723 -15.453 15.982 1.00 92.06 110 THR A O 1
ATOM 880 N N . ASP A 1 111 ? -23.939 -14.360 14.182 1.00 92.50 111 ASP A N 1
ATOM 881 C CA . ASP A 1 111 ? -24.070 -13.010 14.728 1.00 92.50 111 ASP A CA 1
ATOM 882 C C . ASP A 1 111 ? -24.176 -11.987 13.593 1.00 92.50 111 ASP A C 1
ATOM 884 O O . ASP A 1 111 ? -23.604 -12.181 12.515 1.00 92.50 111 ASP A O 1
ATOM 888 N N . VAL A 1 112 ? -24.893 -10.894 13.846 1.00 93.56 112 VAL A N 1
ATOM 889 C CA . VAL A 1 112 ? -25.068 -9.785 12.905 1.00 93.56 112 VAL A CA 1
ATOM 890 C C . VAL A 1 112 ? -24.779 -8.484 13.642 1.00 93.56 112 VAL A C 1
ATOM 892 O O . VAL A 1 112 ? -25.497 -8.098 14.561 1.00 93.56 112 VAL A O 1
ATOM 895 N N . GLN A 1 113 ? -23.734 -7.784 13.202 1.00 92.75 113 GLN A N 1
ATOM 896 C CA . GLN A 1 113 ? -23.303 -6.514 13.781 1.00 92.75 113 GLN A CA 1
ATOM 897 C C . GLN A 1 113 ? -23.428 -5.394 12.752 1.00 92.75 113 GLN A C 1
ATOM 899 O O . GLN A 1 113 ? -22.791 -5.424 11.697 1.00 92.75 113 GLN A O 1
ATOM 904 N N . PHE A 1 114 ? -24.217 -4.370 13.076 1.00 92.50 114 PHE A N 1
ATOM 905 C CA . PHE A 1 114 ? -24.288 -3.161 12.263 1.00 92.50 114 PHE A CA 1
ATOM 906 C C . PHE A 1 114 ? -23.070 -2.269 12.504 1.00 92.50 114 PHE A C 1
ATOM 908 O O . PHE A 1 114 ? -22.653 -2.028 13.637 1.0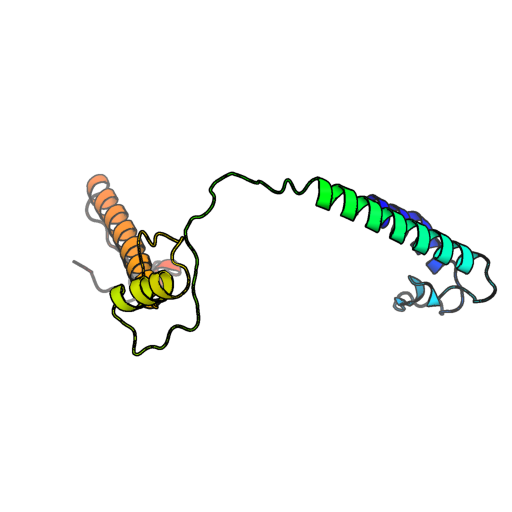0 92.50 114 PHE A O 1
ATOM 915 N N . SER A 1 115 ? -22.506 -1.750 11.414 1.00 90.12 115 SER A N 1
ATOM 916 C CA . SER A 1 115 ? -21.404 -0.790 11.464 1.00 90.12 115 SER A CA 1
ATOM 917 C C . SER A 1 115 ? -21.946 0.638 11.482 1.00 90.12 115 SER A C 1
ATOM 919 O O . SER A 1 115 ? -22.664 1.045 10.571 1.00 90.12 115 SER A O 1
ATOM 921 N N . TYR A 1 116 ? -21.568 1.410 12.501 1.00 89.69 116 TYR A N 1
ATOM 922 C CA . TYR A 1 116 ? -21.998 2.798 12.693 1.00 89.69 116 TYR A CA 1
ATOM 923 C C . TYR A 1 116 ? -20.836 3.783 12.507 1.00 89.69 116 TYR A C 1
ATOM 925 O O . TYR A 1 116 ? -19.672 3.447 12.738 1.00 89.69 116 TYR A O 1
ATOM 933 N N . ASP A 1 117 ? -21.143 5.033 12.142 1.00 91.75 117 ASP A N 1
ATOM 934 C CA . ASP A 1 117 ? -20.140 6.102 12.089 1.00 91.75 117 ASP A CA 1
ATOM 935 C C . ASP A 1 117 ? -19.750 6.561 13.501 1.00 91.75 117 ASP A C 1
ATOM 937 O O . ASP A 1 117 ? -20.383 7.421 14.116 1.00 91.75 117 ASP A O 1
ATOM 941 N N . VAL A 1 118 ? -18.664 5.985 14.010 1.00 95.00 118 VAL A N 1
ATOM 942 C CA . VAL A 1 118 ? -18.111 6.291 15.335 1.00 95.00 118 VAL A CA 1
ATOM 943 C C . VAL A 1 118 ? -16.940 7.277 15.288 1.00 95.00 118 VAL A C 1
ATOM 945 O O . VAL A 1 118 ? -16.270 7.480 16.301 1.00 95.00 118 VAL A O 1
ATOM 948 N N . ARG A 1 119 ? -16.676 7.948 14.155 1.00 96.19 119 ARG A N 1
ATOM 949 C CA . ARG A 1 119 ? -15.486 8.815 13.989 1.00 96.19 119 ARG A CA 1
ATOM 950 C C . ARG A 1 119 ? -15.395 9.913 15.050 1.00 96.19 119 ARG A C 1
ATOM 952 O O . ARG A 1 119 ? -14.338 10.122 15.648 1.00 96.19 119 ARG A O 1
ATOM 959 N N . ARG A 1 120 ? -16.512 10.596 15.329 1.00 96.94 120 ARG A N 1
ATOM 960 C CA . ARG A 1 120 ? -16.576 11.640 16.368 1.00 96.94 120 ARG A CA 1
ATOM 961 C C . ARG A 1 120 ? -16.328 11.066 17.763 1.00 96.94 120 ARG A C 1
ATOM 963 O O . ARG A 1 120 ? -15.615 11.682 18.550 1.00 96.94 120 ARG A O 1
ATOM 970 N N . LEU A 1 121 ? -16.887 9.891 18.052 1.00 97.06 121 LEU A N 1
ATOM 971 C CA . LEU A 1 121 ? -16.703 9.207 19.330 1.00 97.06 121 LEU A CA 1
ATOM 972 C C . LEU A 1 121 ? -15.236 8.811 19.536 1.00 97.06 121 LEU A C 1
ATOM 974 O O . LEU A 1 121 ? -14.671 9.094 20.588 1.00 97.06 121 LEU A O 1
ATOM 978 N N . MET A 1 122 ? -14.594 8.241 18.514 1.00 97.38 122 MET A N 1
ATOM 979 C CA . MET A 1 122 ? -13.173 7.880 18.554 1.00 97.38 122 MET A CA 1
ATOM 980 C C . MET A 1 122 ? -12.269 9.099 18.772 1.00 97.38 122 MET A C 1
ATOM 982 O O . MET A 1 122 ? -11.313 9.030 19.551 1.00 97.38 122 MET A O 1
ATOM 986 N N . LYS A 1 123 ? -12.576 10.229 18.118 1.00 97.38 123 LYS A N 1
ATOM 987 C CA . LYS A 1 123 ? -11.853 11.491 18.324 1.00 97.38 123 LYS A CA 1
ATOM 988 C C . LYS A 1 123 ? -11.948 11.949 19.781 1.00 97.38 123 LYS A C 1
ATOM 990 O O . LYS A 1 123 ? -10.919 12.188 20.409 1.00 97.38 123 LYS A O 1
ATOM 995 N N . LEU A 1 124 ? -13.162 12.008 20.328 1.00 97.75 124 LEU A N 1
ATOM 996 C CA . LEU A 1 124 ? -13.396 12.420 21.715 1.00 97.75 124 LEU A CA 1
ATOM 997 C C . LEU A 1 124 ? -12.742 11.466 22.724 1.00 97.75 124 LEU A C 1
ATOM 999 O O . LEU A 1 124 ? -12.162 11.924 23.706 1.00 97.75 124 LEU A O 1
ATOM 1003 N N . ASP A 1 125 ? -12.777 10.150 22.488 1.00 97.75 125 ASP A N 1
ATOM 1004 C CA . ASP A 1 125 ? -12.098 9.186 23.364 1.00 97.75 125 ASP A CA 1
ATOM 1005 C C . ASP A 1 125 ? -10.573 9.360 23.319 1.00 97.75 125 ASP A C 1
ATOM 1007 O O . ASP A 1 125 ? -9.898 9.284 24.347 1.00 97.75 125 ASP A O 1
ATOM 1011 N N . THR A 1 126 ? -10.019 9.685 22.150 1.00 97.56 126 THR A N 1
ATOM 1012 C CA . THR A 1 126 ? -8.591 9.995 22.009 1.00 97.56 126 THR A CA 1
ATOM 1013 C C . THR A 1 126 ? -8.212 11.253 22.794 1.00 97.56 126 THR A C 1
ATOM 1015 O O . THR A 1 126 ? -7.257 11.218 23.576 1.00 97.56 126 THR A O 1
ATOM 1018 N N . GLU A 1 127 ? -8.975 12.340 22.649 1.00 96.31 127 GLU A N 1
ATOM 1019 C CA . GLU A 1 127 ? -8.783 13.590 23.404 1.00 96.31 127 GLU A CA 1
ATOM 1020 C C . GLU A 1 127 ? -8.897 13.351 24.917 1.00 96.31 127 GLU A C 1
ATOM 1022 O O . GLU A 1 127 ? -8.033 13.773 25.692 1.00 96.31 127 GLU A O 1
ATOM 1027 N N . ARG A 1 128 ? -9.899 12.576 25.346 1.00 97.06 128 ARG A N 1
ATOM 1028 C CA . ARG A 1 128 ? -10.068 12.155 26.742 1.00 97.06 128 ARG A CA 1
ATOM 1029 C C . ARG A 1 128 ? -8.847 11.388 27.254 1.00 97.06 128 ARG A C 1
ATOM 1031 O O . ARG A 1 128 ? -8.359 11.688 28.345 1.00 97.06 128 ARG A O 1
ATOM 1038 N N . ARG A 1 129 ? -8.338 10.403 26.504 1.00 97.19 129 ARG A N 1
ATOM 1039 C CA . ARG A 1 129 ? -7.147 9.622 26.898 1.00 97.19 129 ARG A CA 1
ATOM 1040 C C . ARG A 1 129 ? -5.912 10.510 27.021 1.00 97.19 129 ARG A C 1
ATOM 1042 O O . ARG A 1 129 ? -5.125 10.325 27.950 1.00 97.19 129 ARG A O 1
ATOM 1049 N N . GLN A 1 130 ? -5.742 11.479 26.123 1.00 95.19 130 GLN A N 1
ATOM 1050 C CA . GLN A 1 130 ? -4.651 12.454 26.200 1.00 95.19 130 GLN A CA 1
ATOM 1051 C C . GLN A 1 130 ? -4.771 13.334 27.451 1.00 95.19 130 GLN A C 1
ATOM 1053 O O . GLN A 1 130 ? -3.805 13.449 28.208 1.00 95.19 130 GLN A O 1
ATOM 1058 N N . ALA A 1 131 ? -5.961 13.873 27.728 1.00 93.00 131 ALA A N 1
ATOM 1059 C CA . ALA A 1 131 ? -6.221 14.659 28.933 1.00 93.00 131 ALA A CA 1
ATOM 1060 C C . ALA A 1 131 ? -5.988 13.840 30.216 1.00 93.00 131 ALA A C 1
ATOM 1062 O O . ALA A 1 131 ? -5.376 14.330 31.166 1.00 93.00 131 ALA A O 1
ATOM 1063 N N . MET A 1 132 ? -6.401 12.568 30.233 1.00 95.31 132 MET A N 1
ATOM 1064 C CA . MET A 1 132 ? -6.185 11.660 31.364 1.00 95.31 132 MET A CA 1
ATOM 1065 C C . MET A 1 132 ? -4.697 11.405 31.622 1.00 95.31 132 MET A C 1
ATOM 1067 O O . MET A 1 132 ? -4.265 11.467 32.774 1.00 95.31 132 MET A O 1
ATOM 1071 N N . LYS A 1 133 ? -3.906 11.164 30.569 1.00 94.75 133 LYS A N 1
ATOM 1072 C CA . LYS A 1 133 ? -2.445 11.020 30.679 1.00 94.75 133 LYS A CA 1
ATOM 1073 C C . LYS A 1 133 ? -1.799 12.295 31.219 1.00 94.75 133 LYS A C 1
ATOM 1075 O O . LYS A 1 133 ? -0.988 12.212 32.138 1.00 94.75 133 LYS A O 1
ATOM 1080 N N . GLY A 1 134 ? -2.199 13.459 30.700 1.00 89.94 134 GLY A N 1
ATOM 1081 C CA . GLY A 1 134 ? -1.734 14.756 31.195 1.00 89.94 134 GLY A CA 1
ATOM 1082 C C . GLY A 1 134 ? -2.039 14.942 32.682 1.00 89.94 134 GLY A C 1
ATOM 1083 O O . GLY A 1 134 ? -1.142 15.252 33.463 1.00 89.94 134 GLY A O 1
ATOM 1084 N N . ARG A 1 135 ? -3.278 14.659 33.100 1.00 88.94 135 ARG A N 1
ATOM 1085 C CA . ARG A 1 135 ? -3.688 14.728 34.509 1.00 88.94 135 ARG A CA 1
ATOM 1086 C C . ARG A 1 135 ? -2.862 13.799 35.395 1.00 88.94 135 ARG A C 1
ATOM 1088 O O . ARG A 1 135 ? -2.392 14.237 36.438 1.00 88.94 135 ARG A O 1
ATOM 1095 N N . LEU A 1 136 ? -2.680 12.540 34.992 1.00 91.69 136 LEU A N 1
ATOM 1096 C CA . LEU A 1 136 ? -1.922 11.561 35.777 1.00 91.69 136 LEU A CA 1
ATOM 1097 C C . LEU A 1 136 ? -0.451 11.972 35.925 1.00 91.69 136 LEU A C 1
ATOM 1099 O O . LEU A 1 136 ? 0.103 11.877 37.017 1.00 91.69 136 LEU A O 1
ATOM 1103 N N . TYR A 1 137 ? 0.156 12.483 34.851 1.00 89.69 137 TYR A N 1
ATOM 1104 C CA . TYR A 1 137 ? 1.525 12.993 34.868 1.00 89.69 137 TYR A CA 1
ATOM 1105 C C . TYR A 1 137 ? 1.694 14.146 35.867 1.00 89.69 137 TYR A C 1
ATOM 1107 O O . TYR A 1 137 ? 2.576 14.094 36.725 1.00 89.69 137 TYR A O 1
ATOM 1115 N N . PHE A 1 138 ? 0.828 15.163 35.804 1.00 85.00 138 PHE A N 1
ATOM 1116 C CA . PHE A 1 138 ? 0.916 16.311 36.709 1.00 85.00 138 PHE A CA 1
ATOM 1117 C C . PHE A 1 138 ? 0.551 15.948 38.153 1.00 85.00 138 PHE A C 1
ATOM 1119 O O . PHE A 1 138 ? 1.230 16.393 39.073 1.00 85.00 138 PHE A O 1
ATOM 1126 N N . ALA A 1 139 ? -0.443 15.088 38.377 1.00 87.25 139 ALA A N 1
ATOM 1127 C CA . ALA A 1 139 ? -0.765 14.605 39.720 1.00 87.25 139 ALA A CA 1
ATOM 1128 C C . ALA A 1 139 ? 0.421 13.851 40.350 1.00 87.25 139 ALA A C 1
ATOM 1130 O O . ALA A 1 139 ? 0.825 14.161 41.470 1.00 87.25 139 ALA A O 1
ATOM 1131 N N . GLY A 1 140 ? 1.037 12.924 39.605 1.00 88.75 140 GLY A N 1
ATOM 1132 C CA . GLY A 1 140 ? 2.203 12.172 40.076 1.00 88.75 140 GLY A CA 1
ATOM 1133 C C . GLY A 1 140 ? 3.426 13.059 40.316 1.00 88.75 140 GLY A C 1
ATOM 1134 O O . GLY A 1 140 ? 4.146 12.875 41.297 1.00 88.75 140 GLY A O 1
ATOM 1135 N N . ARG A 1 141 ? 3.647 14.062 39.460 1.00 85.31 141 ARG A N 1
ATOM 1136 C CA . ARG A 1 141 ? 4.712 15.050 39.660 1.00 85.31 141 ARG A CA 1
ATOM 1137 C C . ARG A 1 141 ? 4.451 15.924 40.887 1.00 85.31 141 ARG A C 1
ATOM 1139 O O . ARG A 1 141 ? 5.377 16.159 41.655 1.00 85.31 141 ARG A O 1
ATOM 1146 N N . SER A 1 142 ? 3.206 16.344 41.116 1.00 85.75 142 SER A N 1
ATOM 1147 C CA . SER A 1 142 ? 2.858 17.159 42.282 1.00 85.75 142 SER A CA 1
ATOM 1148 C C . SER A 1 142 ? 3.063 16.408 43.596 1.00 85.75 142 SER A C 1
ATOM 1150 O O . SER A 1 142 ? 3.500 16.988 44.585 1.00 85.75 142 SER A O 1
ATOM 1152 N N . GLN A 1 143 ? 2.797 15.103 43.607 1.00 85.38 143 GLN A N 1
ATOM 1153 C CA . GLN A 1 143 ? 3.036 14.275 44.785 1.00 85.38 143 GLN A CA 1
ATOM 1154 C C . GLN A 1 143 ? 4.532 14.153 45.125 1.00 85.38 143 GLN A C 1
ATOM 1156 O O . GLN A 1 143 ? 4.879 14.069 46.298 1.00 85.38 143 GLN A O 1
ATOM 1161 N N . LYS A 1 144 ? 5.416 14.148 44.117 1.00 87.12 144 LYS A N 1
ATOM 1162 C CA . LYS A 1 144 ? 6.873 14.024 44.306 1.00 87.12 144 LYS A CA 1
ATOM 1163 C C . LYS A 1 144 ? 7.571 15.356 44.590 1.00 87.12 144 LYS A C 1
ATOM 1165 O O . LYS A 1 144 ? 8.481 15.397 45.405 1.00 87.12 144 LYS A O 1
ATOM 1170 N N . GLU A 1 145 ? 7.173 16.420 43.895 1.00 84.50 145 GLU A N 1
ATOM 1171 C CA . GLU A 1 145 ? 7.870 17.718 43.887 1.00 84.50 145 GLU A CA 1
ATOM 1172 C C . GLU A 1 145 ? 7.095 18.830 44.624 1.00 84.50 145 GLU A C 1
ATOM 1174 O O . GLU A 1 145 ? 7.562 19.963 44.703 1.00 84.50 145 GLU A O 1
ATOM 1179 N N . GLY A 1 146 ? 5.909 18.536 45.168 1.00 77.94 146 GLY A N 1
ATOM 1180 C CA . GLY A 1 146 ? 5.046 19.517 45.829 1.00 77.94 146 GLY A CA 1
ATOM 1181 C C . GLY A 1 14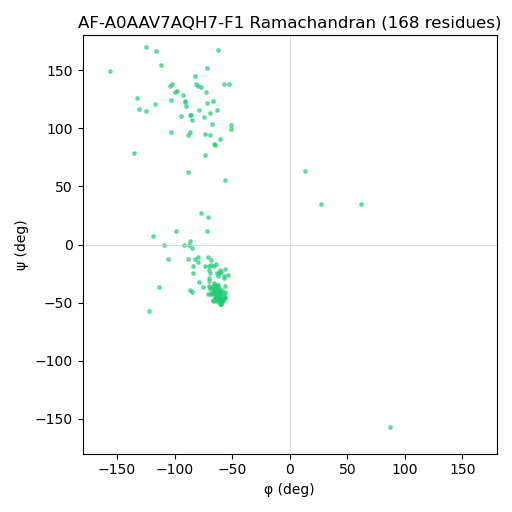6 ? 4.102 20.244 44.863 1.00 77.94 146 GLY A C 1
ATOM 1182 O O . GLY A 1 146 ? 3.723 19.732 43.810 1.00 77.94 146 GLY A O 1
ATOM 1183 N N . ARG A 1 147 ? 3.630 21.443 45.224 1.00 74.81 147 ARG A N 1
ATOM 1184 C CA . ARG A 1 147 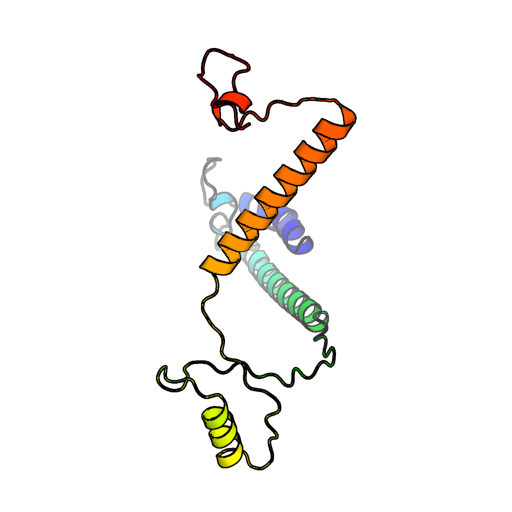? 2.607 22.146 44.429 1.00 74.81 147 ARG A CA 1
ATOM 1185 C C . ARG A 1 147 ? 3.178 22.620 43.088 1.00 74.81 147 ARG A C 1
ATOM 1187 O O . ARG A 1 147 ? 3.974 23.554 43.055 1.00 74.81 147 ARG A O 1
ATOM 1194 N N . ILE A 1 148 ? 2.705 22.042 41.986 1.00 69.94 148 ILE 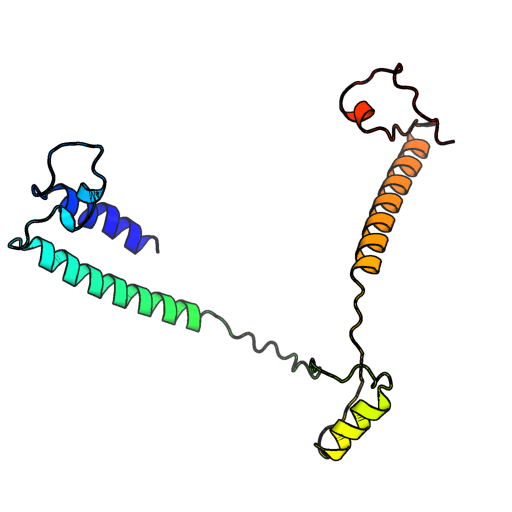A N 1
ATOM 1195 C CA . ILE A 1 148 ? 3.105 22.439 40.629 1.00 69.94 148 ILE A CA 1
ATOM 1196 C C . ILE A 1 148 ? 2.031 23.307 39.961 1.00 69.94 148 ILE A C 1
ATOM 1198 O O . ILE A 1 148 ? 0.838 23.031 40.062 1.00 69.94 148 ILE A O 1
ATOM 1202 N N . MET A 1 149 ? 2.450 24.363 39.260 1.00 67.88 149 MET A N 1
ATOM 1203 C CA . MET A 1 149 ? 1.562 25.175 38.421 1.00 67.88 149 MET A CA 1
ATOM 1204 C C . MET A 1 149 ? 1.538 24.625 36.995 1.00 67.88 149 MET A C 1
ATOM 1206 O O . MET A 1 149 ? 2.570 24.565 36.328 1.00 67.88 149 MET A O 1
ATOM 1210 N N . ILE A 1 150 ? 0.351 24.269 36.503 1.00 69.38 150 ILE A N 1
ATOM 1211 C CA . ILE A 1 150 ? 0.157 23.855 35.111 1.00 69.38 150 ILE A CA 1
ATOM 1212 C C . ILE A 1 150 ? -0.075 25.115 34.270 1.00 69.38 150 ILE A C 1
ATOM 1214 O O . ILE A 1 150 ? -1.108 25.770 34.398 1.00 69.38 150 ILE A O 1
ATOM 1218 N N . LYS A 1 151 ? 0.879 25.464 33.400 1.00 68.38 151 LYS A N 1
ATOM 1219 C CA . LYS A 1 151 ? 0.700 26.544 32.417 1.00 68.38 151 LYS A CA 1
ATOM 1220 C C . LYS A 1 151 ? 0.005 25.971 31.174 1.00 68.38 151 LYS A C 1
ATOM 1222 O O . LYS A 1 151 ? 0.604 25.210 30.421 1.00 68.38 151 LYS A O 1
ATOM 1227 N N . THR A 1 152 ? -1.269 26.304 30.975 1.00 64.50 152 THR A N 1
ATOM 1228 C CA . THR A 1 152 ? -2.104 25.784 29.872 1.00 64.50 152 THR A CA 1
ATOM 1229 C C . THR A 1 152 ? -2.017 26.612 28.587 1.00 64.50 152 THR A C 1
ATOM 1231 O O . THR A 1 152 ? -2.459 26.156 27.535 1.00 64.50 152 THR A O 1
ATOM 1234 N N . HIS A 1 153 ? -1.437 27.815 28.642 1.00 68.19 153 HIS A N 1
ATOM 1235 C CA . HIS A 1 153 ? -1.419 28.738 27.511 1.00 68.19 153 HIS A CA 1
ATOM 1236 C C . HIS A 1 153 ? -0.306 28.400 26.496 1.00 68.19 153 HIS A C 1
ATOM 1238 O O . HIS A 1 153 ? 0.829 28.151 26.908 1.00 68.19 153 HIS A O 1
ATOM 1244 N N . PRO A 1 154 ? -0.560 28.462 25.173 1.00 63.47 154 PRO A N 1
ATOM 1245 C CA . PRO A 1 154 ? 0.454 28.198 24.147 1.00 63.47 154 PRO A CA 1
ATOM 1246 C C . PRO A 1 154 ? 1.702 29.083 24.271 1.00 63.47 154 PRO A C 1
ATOM 1248 O O . PRO A 1 154 ? 2.815 28.602 24.069 1.00 63.47 154 PRO A O 1
ATOM 1251 N N . CYS A 1 155 ? 1.538 30.353 24.675 1.00 64.88 155 CYS A N 1
ATOM 1252 C CA . CYS A 1 155 ? 2.672 31.268 24.878 1.00 64.88 155 CYS A CA 1
ATOM 1253 C C . CYS A 1 155 ? 3.627 30.811 25.992 1.00 64.88 155 CYS A C 1
ATOM 1255 O O . CYS A 1 155 ? 4.816 31.110 25.918 1.00 64.88 155 CYS A O 1
ATOM 1257 N N . ALA A 1 156 ? 3.154 30.017 26.962 1.00 63.59 156 ALA A N 1
ATOM 1258 C CA . ALA A 1 156 ? 3.991 29.495 28.039 1.00 63.59 156 ALA A CA 1
ATOM 1259 C C . ALA A 1 156 ? 5.034 28.476 27.548 1.00 63.59 156 ALA A C 1
ATOM 1261 O O . ALA A 1 156 ? 5.958 28.151 28.289 1.00 63.59 156 ALA A O 1
ATOM 1262 N N . ARG A 1 157 ? 4.901 27.972 26.310 1.00 61.75 157 ARG A N 1
ATOM 1263 C CA . ARG A 1 157 ? 5.915 27.132 25.652 1.00 61.75 157 ARG A CA 1
ATOM 1264 C C . ARG A 1 157 ? 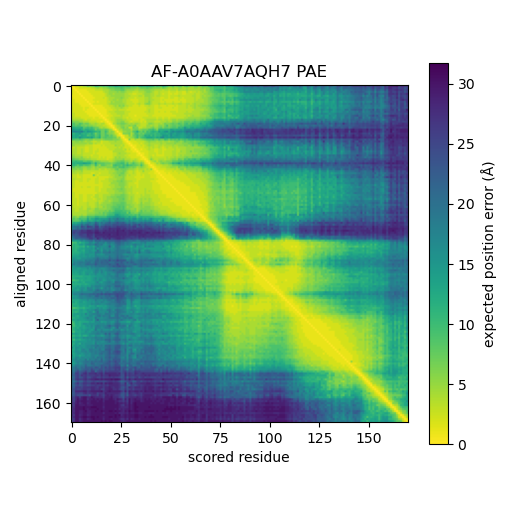7.028 27.940 24.975 1.00 61.75 157 ARG A C 1
ATOM 1266 O O . ARG A 1 157 ? 8.059 27.358 24.668 1.00 61.75 157 ARG A O 1
ATOM 1273 N N . ILE A 1 158 ? 6.814 29.233 24.712 1.00 65.81 158 ILE A N 1
ATOM 1274 C CA . ILE A 1 158 ? 7.700 30.072 23.882 1.00 65.81 158 ILE A CA 1
ATOM 1275 C C . ILE A 1 158 ? 8.369 31.172 24.712 1.00 65.81 158 ILE A C 1
ATOM 1277 O O . ILE A 1 158 ? 9.532 31.487 24.481 1.00 65.81 158 ILE A O 1
ATOM 1281 N N . CYS A 1 159 ? 7.669 31.743 25.696 1.00 59.78 159 CYS A N 1
ATOM 1282 C CA . CYS A 1 159 ? 8.214 32.789 26.553 1.00 59.78 159 CYS A CA 1
ATOM 1283 C C . CYS A 1 159 ? 7.926 32.480 28.033 1.00 59.78 159 CYS A C 1
ATOM 1285 O O . CYS A 1 159 ? 6.764 32.288 28.399 1.00 59.78 159 CYS A O 1
ATOM 1287 N N . PRO A 1 160 ? 8.944 32.454 28.911 1.00 56.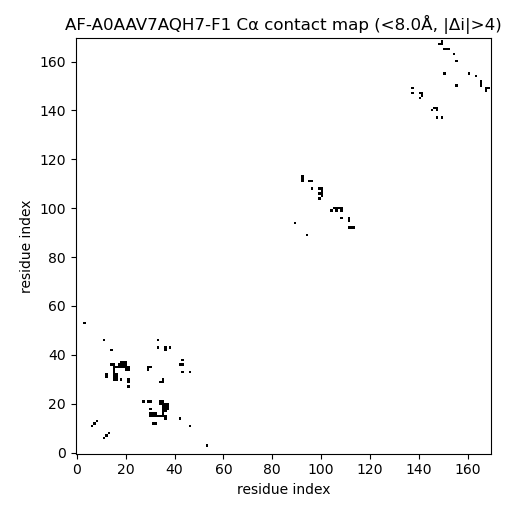94 160 PRO A N 1
ATOM 1288 C CA . PRO A 1 160 ? 8.768 32.243 30.348 1.00 56.94 160 PRO A CA 1
ATOM 1289 C C . PRO A 1 160 ? 8.265 33.500 31.089 1.00 56.94 160 PRO A C 1
ATOM 1291 O O . PRO A 1 160 ? 8.542 33.661 32.273 1.00 56.94 160 PRO A O 1
ATOM 1294 N N . CYS A 1 161 ? 7.537 34.402 30.426 1.00 59.78 161 CYS A N 1
ATOM 1295 C CA . CYS A 1 161 ? 7.058 35.641 31.035 1.00 59.78 161 CYS A CA 1
ATOM 1296 C C . CYS A 1 161 ? 5.810 35.412 31.906 1.00 59.78 161 CYS A C 1
ATOM 1298 O O . CYS A 1 161 ? 4.876 34.720 31.507 1.00 59.78 161 CYS A O 1
ATOM 1300 N N . ASP A 1 162 ? 5.772 36.033 33.089 1.00 57.38 162 ASP A N 1
ATOM 1301 C CA . ASP A 1 162 ? 4.613 36.012 33.999 1.00 57.38 162 ASP A CA 1
ATOM 1302 C C . ASP A 1 162 ? 3.559 37.087 33.667 1.00 57.38 162 ASP A C 1
ATOM 1304 O O . ASP A 1 162 ? 2.485 37.127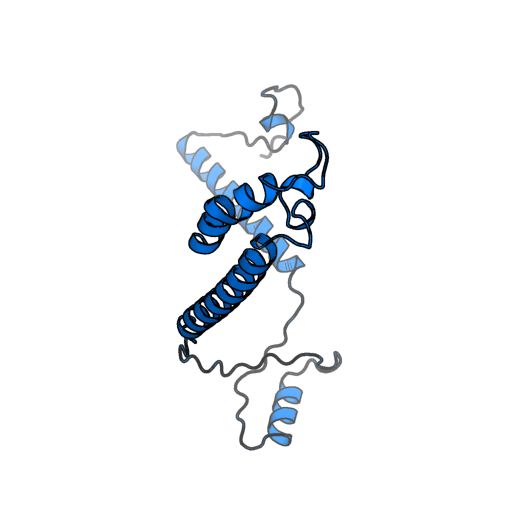 34.265 1.00 57.38 162 ASP A O 1
ATOM 1308 N N . CYS A 1 163 ? 3.831 37.931 32.667 1.00 59.38 163 CYS A N 1
ATOM 1309 C CA . CYS A 1 163 ? 2.972 39.045 32.255 1.00 59.38 163 CYS A CA 1
ATOM 1310 C C . CYS A 1 163 ? 1.709 38.601 31.495 1.00 59.38 163 CYS A C 1
ATOM 1312 O O . CYS A 1 163 ? 0.750 39.361 31.381 1.00 59.38 163 CYS A O 1
ATOM 1314 N N . CYS A 1 164 ? 1.683 37.375 30.967 1.00 57.41 164 CYS A N 1
ATOM 1315 C CA . CYS A 1 164 ? 0.563 36.849 30.190 1.00 57.41 164 CYS A CA 1
ATOM 1316 C C . CYS A 1 164 ? -0.485 36.179 31.093 1.00 57.41 164 CYS A C 1
ATOM 1318 O O . CYS A 1 164 ? -0.695 34.978 30.980 1.00 57.41 164 CYS A O 1
ATOM 1320 N N . GLY A 1 165 ? -1.104 36.951 31.996 1.00 54.59 165 GLY A N 1
ATOM 1321 C CA . GLY A 1 165 ? -2.319 36.640 32.775 1.00 54.59 165 GLY A CA 1
ATOM 1322 C C . GLY A 1 165 ? -2.801 35.182 32.796 1.00 54.59 165 GLY A C 1
ATOM 1323 O O . GLY A 1 165 ? -3.893 34.881 32.315 1.00 54.59 165 GLY A O 1
ATOM 1324 N N . PHE A 1 166 ? -2.001 34.265 33.345 1.00 56.16 166 PHE A N 1
ATOM 1325 C CA . PHE A 1 166 ? -2.333 32.843 33.334 1.00 56.16 166 PHE A CA 1
ATOM 1326 C C . PHE A 1 166 ? -3.483 32.567 34.306 1.00 56.16 166 PHE A C 1
ATOM 1328 O O . PHE A 1 166 ? -3.367 32.815 35.509 1.00 56.16 166 PHE A O 1
ATOM 1335 N N . GLN A 1 167 ? -4.589 32.011 33.806 1.00 48.94 167 GLN A N 1
ATOM 1336 C CA . GLN A 1 167 ? -5.657 31.519 34.671 1.00 48.94 167 GLN A CA 1
ATOM 1337 C C . GLN A 1 167 ? -5.107 30.371 35.526 1.00 48.94 167 GLN A C 1
ATOM 1339 O O . GLN A 1 167 ? -4.696 29.327 35.015 1.00 48.94 167 GLN A O 1
ATOM 1344 N N . LYS A 1 168 ? -5.071 30.581 36.845 1.00 47.81 168 LYS A N 1
ATOM 1345 C CA . LYS A 1 168 ? -4.730 29.543 37.819 1.00 47.81 168 LYS A CA 1
ATOM 1346 C C . LYS A 1 168 ? -5.850 28.507 37.802 1.00 47.81 168 LYS A C 1
ATOM 1348 O O . LYS A 1 168 ? -6.921 28.759 38.345 1.00 47.81 168 LYS A O 1
ATOM 1353 N N . VAL A 1 169 ? -5.611 27.357 37.181 1.00 46.00 169 VAL A N 1
ATOM 1354 C CA . VAL A 1 169 ? -6.486 26.195 37.362 1.00 46.00 169 VAL A CA 1
ATOM 1355 C C . VAL A 1 169 ? -6.178 25.650 38.756 1.00 46.00 169 VAL A C 1
ATOM 1357 O O . VAL A 1 169 ? -5.049 25.227 39.012 1.00 46.00 169 VAL A O 1
ATOM 1360 N N . ARG A 1 170 ? -7.133 25.813 39.674 1.00 34.81 170 ARG A N 1
ATOM 1361 C CA . ARG A 1 170 ? -7.041 25.378 41.072 1.00 34.81 170 ARG A CA 1
ATOM 1362 C C . ARG A 1 170 ? -7.397 23.905 41.197 1.00 34.81 170 ARG A C 1
ATOM 1364 O O . ARG A 1 170 ? -8.291 23.467 40.440 1.00 34.81 170 ARG A O 1
#